Protein AF-A0A358U788-F1 (afdb_monomer)

Sequence (106 aa):
MSDVQKLRQELEQLLREVKRLVHSSEWHITNENHSKMWNEMVSKAVQLHKIVQPKHHKNMIEKRRYSPDYPGFYNHIHPIEE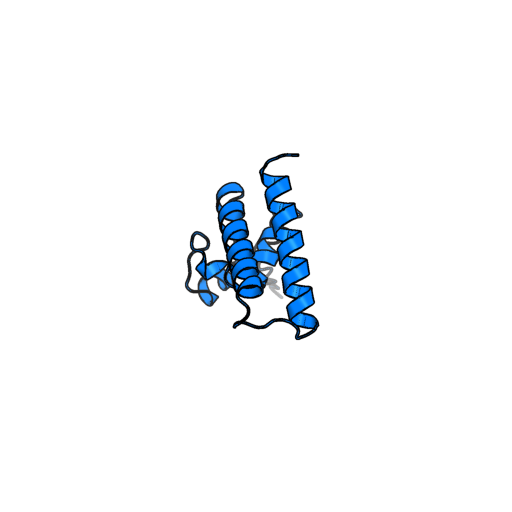LLKYMDDPTSNDDPVDKTICDKSE

Solvent-accessible surface area (backbone atoms only — not comparable to full-atom values): 6368 Å² total; per-residue (Å²): 131,54,74,67,57,51,52,49,51,54,38,54,52,44,50,50,50,52,48,50,32,54,75,70,67,68,60,43,85,85,38,66,68,52,46,49,51,51,53,49,39,22,52,47,46,40,54,49,40,74,75,66,63,72,73,71,49,68,71,58,44,66,73,57,77,33,57,75,88,38,56,72,34,38,72,42,70,65,58,45,52,54,54,54,47,36,74,78,36,76,67,75,44,58,75,78,79,83,74,76,76,81,77,78,81,127

Radius of gyration: 17.02 Å; Cα contacts (8 Å, |Δi|>4): 81; chains: 1; bounding box: 53×53×32 Å

Structure (mmCIF, N/CA/C/O backbone):
data_AF-A0A358U788-F1
#
_entry.id   AF-A0A358U788-F1
#
loop_
_atom_site.group_PDB
_atom_site.id
_atom_site.type_symbol
_atom_site.label_atom_id
_atom_site.label_alt_id
_atom_site.label_comp_id
_atom_site.label_asym_id
_atom_site.label_entity_id
_atom_site.label_seq_id
_atom_site.pdbx_PDB_ins_code
_atom_site.Cartn_x
_atom_site.Cartn_y
_atom_site.Cartn_z
_atom_site.occupancy
_atom_site.B_iso_or_equiv
_atom_site.auth_seq_id
_atom_site.auth_comp_id
_atom_site.auth_asym_id
_atom_site.auth_atom_id
_atom_site.pdbx_PDB_model_num
ATOM 1 N N . MET A 1 1 ? -8.495 16.030 6.924 1.00 59.38 1 MET A N 1
ATOM 2 C CA . MET A 1 1 ? -7.992 14.682 6.586 1.00 59.38 1 MET A CA 1
ATOM 3 C C . MET A 1 1 ? -7.344 14.117 7.826 1.00 59.38 1 MET A C 1
ATOM 5 O O . MET A 1 1 ? -6.544 14.827 8.420 1.00 59.38 1 MET A O 1
ATOM 9 N N . SER A 1 2 ? -7.724 12.913 8.248 1.00 84.75 2 SER A N 1
ATOM 10 C CA . SER A 1 2 ? -7.016 12.232 9.338 1.00 84.75 2 SER A CA 1
ATOM 11 C C . SER A 1 2 ? -5.660 11.710 8.852 1.00 84.75 2 SER A C 1
ATOM 13 O O . SER A 1 2 ? -5.490 11.448 7.658 1.00 84.75 2 SER A O 1
ATOM 15 N N . ASP A 1 3 ? -4.709 11.518 9.767 1.00 87.00 3 ASP A N 1
ATOM 16 C CA . ASP A 1 3 ? -3.388 10.958 9.439 1.00 87.00 3 ASP A CA 1
ATOM 17 C C . ASP A 1 3 ? -3.501 9.582 8.761 1.00 87.00 3 ASP A C 1
ATOM 19 O O . ASP A 1 3 ? -2.765 9.271 7.827 1.00 87.00 3 ASP A O 1
ATOM 23 N N . VAL A 1 4 ? -4.510 8.799 9.153 1.00 89.44 4 VAL A N 1
ATOM 24 C CA . VAL A 1 4 ? -4.857 7.506 8.543 1.00 89.44 4 VAL A CA 1
ATOM 25 C C . VAL A 1 4 ? -5.316 7.657 7.094 1.00 89.44 4 VAL A C 1
ATOM 27 O O . VAL A 1 4 ? -4.879 6.898 6.233 1.00 89.44 4 VAL A O 1
ATOM 30 N N . GLN A 1 5 ? -6.170 8.642 6.795 1.00 89.12 5 GLN A N 1
ATOM 31 C CA . GLN A 1 5 ? -6.613 8.900 5.421 1.00 89.12 5 GLN A CA 1
ATOM 32 C C . GLN A 1 5 ? -5.455 9.342 4.530 1.00 89.12 5 GLN A C 1
ATOM 34 O O . GLN A 1 5 ? -5.364 8.901 3.387 1.00 89.12 5 GLN A O 1
ATOM 39 N N . LYS A 1 6 ? -4.555 10.175 5.059 1.00 91.81 6 LYS A N 1
ATOM 40 C CA . LYS A 1 6 ? -3.360 10.601 4.332 1.00 91.81 6 LYS A CA 1
ATOM 41 C C . LYS A 1 6 ? -2.441 9.412 4.036 1.00 91.81 6 LYS A C 1
ATOM 43 O O . LYS A 1 6 ? -2.047 9.219 2.890 1.00 91.81 6 LYS A O 1
ATOM 48 N N . LEU A 1 7 ? -2.172 8.574 5.038 1.00 93.50 7 LEU A N 1
ATOM 49 C CA . LEU A 1 7 ? -1.333 7.384 4.884 1.00 93.50 7 LEU A CA 1
ATOM 50 C C . LEU A 1 7 ? -1.928 6.383 3.882 1.00 93.50 7 LEU A C 1
ATOM 52 O O . LEU A 1 7 ? -1.201 5.831 3.058 1.00 93.50 7 LEU A O 1
ATOM 56 N N . ARG A 1 8 ? -3.253 6.193 3.914 1.00 93.31 8 ARG A N 1
ATOM 57 C CA . ARG A 1 8 ? -3.988 5.392 2.927 1.00 93.31 8 ARG A CA 1
ATOM 58 C C . ARG A 1 8 ? -3.787 5.929 1.512 1.00 93.31 8 ARG A C 1
ATOM 60 O O . ARG A 1 8 ? -3.435 5.162 0.624 1.00 93.31 8 ARG A O 1
ATOM 67 N N . GLN A 1 9 ? -3.988 7.229 1.300 1.00 93.94 9 GLN A N 1
ATOM 68 C CA . GLN A 1 9 ? -3.854 7.842 -0.025 1.00 93.94 9 GLN A CA 1
ATOM 69 C C . GLN A 1 9 ? -2.431 7.728 -0.577 1.00 93.94 9 GLN A C 1
ATOM 71 O O . GLN A 1 9 ? -2.252 7.381 -1.743 1.00 93.94 9 GLN A O 1
ATOM 76 N N . GLU A 1 10 ? -1.419 7.970 0.257 1.00 95.12 10 GLU A N 1
ATOM 77 C CA . GLU A 1 10 ? -0.015 7.804 -0.131 1.00 95.12 10 GLU A CA 1
ATOM 78 C C . GLU A 1 10 ? 0.294 6.346 -0.509 1.00 95.12 10 GLU A C 1
ATOM 80 O O . GLU A 1 10 ? 0.965 6.089 -1.510 1.00 95.12 10 GLU A O 1
ATOM 85 N N . LEU A 1 11 ? -0.231 5.380 0.253 1.00 95.94 11 LEU A N 1
ATOM 86 C CA . LEU A 1 11 ? -0.071 3.957 -0.043 1.00 95.94 11 LEU A CA 1
ATOM 87 C C . LEU A 1 11 ? -0.773 3.553 -1.348 1.00 95.94 11 LEU A C 1
ATOM 89 O O . LEU A 1 11 ? -0.190 2.828 -2.151 1.00 95.94 11 LEU A O 1
ATOM 93 N N . GLU A 1 12 ? -1.992 4.042 -1.593 1.00 95.62 12 GLU A N 1
ATOM 94 C CA . GLU A 1 12 ? -2.723 3.814 -2.846 1.00 95.62 12 GLU A CA 1
ATOM 95 C C . GLU A 1 12 ? -1.969 4.376 -4.056 1.00 95.62 12 GLU A C 1
ATOM 97 O O . GLU A 1 12 ? -1.918 3.732 -5.105 1.00 95.62 12 GLU A O 1
ATOM 102 N N . GLN A 1 13 ? -1.373 5.564 -3.925 1.00 96.00 13 GLN A N 1
ATOM 103 C CA . GLN A 1 13 ? -0.576 6.180 -4.985 1.00 96.00 13 GLN A CA 1
ATOM 104 C C . GLN A 1 13 ? 0.681 5.361 -5.295 1.00 96.00 13 GLN A C 1
ATOM 106 O O . GLN A 1 13 ? 0.919 5.039 -6.460 1.00 96.00 13 GLN A O 1
ATOM 111 N N . LEU A 1 14 ? 1.436 4.961 -4.266 1.00 95.75 14 LEU A N 1
ATOM 112 C CA . LEU A 1 14 ? 2.617 4.108 -4.429 1.00 95.75 14 LEU A CA 1
ATOM 113 C C . LEU A 1 14 ? 2.258 2.766 -5.064 1.00 95.75 14 LEU A C 1
ATOM 115 O O . LEU A 1 14 ? 2.917 2.335 -6.004 1.00 95.75 14 LEU A O 1
ATOM 119 N N . LEU A 1 15 ? 1.184 2.127 -4.601 1.00 95.94 15 LEU A N 1
ATOM 120 C CA . LEU A 1 15 ? 0.720 0.858 -5.149 1.00 95.94 15 LEU A CA 1
ATOM 121 C C . LEU A 1 15 ? 0.350 0.979 -6.632 1.00 95.94 15 LEU A C 1
ATOM 123 O O . LEU A 1 15 ? 0.716 0.118 -7.432 1.00 95.94 15 LEU A O 1
ATOM 127 N N . ARG A 1 16 ? -0.369 2.043 -7.013 1.00 95.81 16 ARG A N 1
ATOM 128 C CA . ARG A 1 16 ? -0.733 2.302 -8.415 1.00 95.81 16 ARG A CA 1
ATOM 129 C C . ARG A 1 16 ? 0.504 2.488 -9.282 1.00 95.81 16 ARG A C 1
ATOM 131 O O . ARG A 1 16 ? 0.557 1.906 -10.362 1.00 95.81 16 ARG A O 1
ATOM 138 N N . GLU A 1 17 ? 1.485 3.245 -8.806 1.00 95.25 17 GLU A N 1
ATOM 139 C CA . GLU A 1 17 ? 2.715 3.510 -9.551 1.00 95.25 17 GLU A CA 1
ATOM 140 C C . GLU A 1 17 ? 3.589 2.259 -9.685 1.00 95.25 17 GLU A C 1
ATOM 142 O O . GLU A 1 17 ? 4.002 1.908 -10.790 1.00 95.25 17 GLU A O 1
ATOM 147 N N . VAL A 1 18 ? 3.782 1.510 -8.596 1.00 94.38 18 VAL A N 1
ATOM 148 C CA . VAL A 1 18 ? 4.478 0.215 -8.621 1.00 94.38 18 VAL A CA 1
ATOM 149 C C . VAL A 1 18 ? 3.789 -0.737 -9.596 1.00 94.38 18 VAL A C 1
ATOM 151 O O . VAL A 1 18 ? 4.452 -1.335 -10.441 1.00 94.38 18 VAL A O 1
ATOM 154 N N . LYS A 1 19 ? 2.454 -0.855 -9.545 1.00 94.44 19 LYS A N 1
ATOM 155 C CA . LYS A 1 19 ? 1.713 -1.686 -10.503 1.00 94.44 19 LYS A CA 1
ATOM 156 C C . LYS A 1 19 ? 1.922 -1.182 -11.926 1.00 94.44 19 LYS A C 1
ATOM 158 O O . LYS A 1 19 ? 2.208 -2.009 -12.783 1.00 94.44 19 LYS A O 1
ATOM 163 N N . ARG A 1 20 ? 1.827 0.123 -12.189 1.00 95.56 20 ARG A N 1
ATOM 164 C CA . ARG A 1 20 ? 2.055 0.697 -13.523 1.00 95.56 20 ARG A CA 1
ATOM 165 C C . ARG A 1 20 ? 3.416 0.274 -14.078 1.00 95.56 20 ARG A C 1
ATOM 167 O O . ARG A 1 20 ? 3.447 -0.293 -15.164 1.00 95.56 20 ARG A O 1
ATOM 174 N N . LEU A 1 21 ? 4.488 0.465 -13.306 1.00 93.81 21 LEU A N 1
ATOM 175 C CA . LEU A 1 21 ? 5.864 0.119 -13.684 1.00 93.81 21 LEU A CA 1
ATOM 176 C C . LEU A 1 21 ? 6.069 -1.388 -13.892 1.00 93.81 21 LEU A C 1
ATOM 178 O O . LEU A 1 21 ? 6.774 -1.808 -14.808 1.00 93.81 21 LEU A O 1
ATOM 182 N N . VAL A 1 22 ? 5.451 -2.223 -13.051 1.00 91.06 22 VAL A N 1
ATOM 183 C CA . VAL A 1 22 ? 5.507 -3.685 -13.200 1.00 91.06 22 VAL A CA 1
ATOM 184 C C . VAL A 1 22 ? 4.769 -4.134 -14.464 1.00 91.06 22 VAL A C 1
ATOM 186 O O . VAL A 1 22 ? 5.291 -4.957 -15.209 1.00 91.06 22 VAL A O 1
ATOM 189 N N . HIS A 1 23 ? 3.585 -3.580 -14.745 1.00 92.12 23 HIS A N 1
ATOM 190 C CA . HIS A 1 23 ? 2.805 -3.933 -15.937 1.00 92.12 23 HIS A CA 1
ATOM 191 C C . HIS A 1 23 ? 3.450 -3.415 -17.229 1.00 92.12 23 HIS A C 1
ATOM 193 O O . HIS A 1 23 ? 3.379 -4.094 -18.250 1.00 92.12 23 HIS A O 1
ATOM 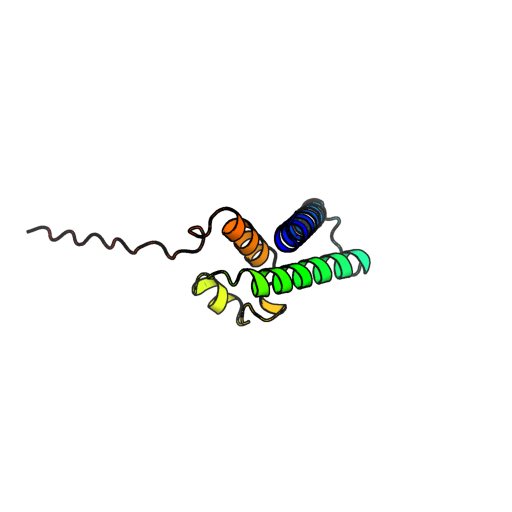199 N N . SER A 1 24 ? 4.103 -2.248 -17.199 1.00 93.38 24 SER A N 1
ATOM 200 C CA . SER A 1 24 ? 4.836 -1.701 -18.348 1.00 93.38 24 SER A CA 1
ATOM 201 C C . SER A 1 24 ? 6.206 -2.348 -18.569 1.00 93.38 24 SER A C 1
ATOM 203 O O . SER A 1 24 ? 6.888 -2.003 -19.529 1.00 93.38 24 SER A O 1
ATOM 205 N N . SER A 1 25 ? 6.613 -3.302 -17.719 1.00 90.81 25 SER A N 1
ATOM 206 C CA . SER A 1 25 ? 7.957 -3.903 -17.722 1.00 90.81 25 SER A CA 1
ATOM 207 C C . SER A 1 25 ? 9.098 -2.888 -17.532 1.00 90.81 25 SER A C 1
ATOM 209 O O . SER A 1 25 ? 10.253 -3.196 -17.812 1.00 90.81 25 SER A O 1
ATOM 211 N N . GLU A 1 26 ? 8.789 -1.694 -17.016 1.00 92.06 26 GLU A N 1
ATOM 212 C CA . GLU A 1 26 ? 9.763 -0.659 -16.643 1.00 92.06 26 GLU A CA 1
ATOM 213 C C . GLU A 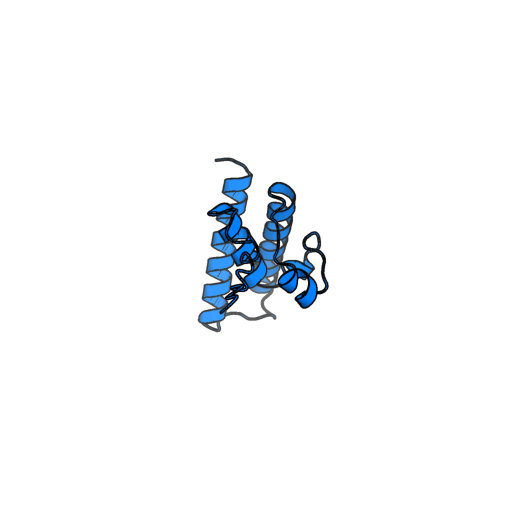1 26 ? 10.346 -0.906 -15.241 1.00 92.06 26 GLU A C 1
ATOM 215 O O . GLU A 1 26 ? 11.298 -0.248 -14.822 1.00 92.06 26 GLU A O 1
ATOM 220 N N . TRP A 1 27 ? 9.779 -1.851 -14.484 1.00 91.88 27 TRP A N 1
ATOM 221 C CA . TRP A 1 27 ? 10.281 -2.203 -13.164 1.00 91.88 27 TRP A CA 1
ATOM 222 C C . TRP A 1 27 ? 11.630 -2.924 -13.236 1.00 91.88 27 TRP A C 1
ATOM 224 O O . TRP A 1 27 ? 11.766 -4.025 -13.770 1.00 91.88 27 TRP A O 1
ATOM 234 N N . HIS A 1 28 ? 12.619 -2.338 -12.573 1.00 89.94 28 HIS A N 1
ATOM 235 C CA . HIS A 1 28 ? 13.971 -2.879 -12.470 1.00 89.94 28 HIS A CA 1
ATOM 236 C C . HIS A 1 28 ? 14.407 -2.939 -11.011 1.00 89.94 28 HIS A C 1
ATOM 238 O O . HIS A 1 28 ? 14.522 -1.900 -10.365 1.00 89.94 28 HIS A O 1
ATOM 244 N N . ILE A 1 29 ? 14.705 -4.142 -10.512 1.00 81.06 29 ILE A N 1
ATOM 245 C CA . ILE A 1 29 ? 15.145 -4.356 -9.122 1.00 81.06 29 ILE A CA 1
ATOM 246 C C . ILE A 1 29 ? 16.487 -3.679 -8.806 1.00 81.06 29 ILE A C 1
ATOM 248 O O . ILE A 1 29 ? 16.753 -3.325 -7.663 1.00 81.06 29 ILE A O 1
ATOM 252 N N . THR A 1 30 ? 17.324 -3.476 -9.824 1.00 88.25 30 THR A N 1
ATOM 253 C CA . THR A 1 30 ? 18.622 -2.801 -9.707 1.00 88.25 30 THR A CA 1
ATOM 254 C C . THR A 1 30 ? 18.506 -1.279 -9.706 1.00 88.25 30 THR A C 1
ATOM 256 O O . THR A 1 30 ? 19.475 -0.597 -9.384 1.00 88.25 30 THR A O 1
ATOM 259 N N . ASN A 1 31 ? 17.340 -0.728 -10.056 1.00 92.50 31 ASN A N 1
ATOM 260 C CA . ASN A 1 31 ? 17.109 0.705 -9.999 1.00 92.50 31 ASN A CA 1
ATOM 261 C C . ASN A 1 31 ? 16.824 1.109 -8.547 1.00 92.50 31 ASN A C 1
ATOM 263 O O . ASN A 1 31 ? 15.820 0.706 -7.954 1.00 92.50 31 ASN A O 1
ATOM 267 N N . GLU A 1 32 ? 17.705 1.935 -7.985 1.00 93.50 32 GLU A N 1
ATOM 268 C CA . GLU A 1 32 ? 17.600 2.407 -6.605 1.00 93.50 32 GLU A CA 1
ATOM 269 C C . GLU A 1 32 ? 16.272 3.128 -6.333 1.00 93.50 32 GLU A C 1
ATOM 271 O O . GLU A 1 32 ? 15.690 2.947 -5.265 1.00 93.50 32 GLU A O 1
ATOM 276 N N . ASN A 1 33 ? 15.742 3.883 -7.300 1.00 93.62 33 ASN A N 1
ATOM 277 C CA . ASN A 1 33 ? 14.466 4.580 -7.139 1.00 93.62 33 ASN A CA 1
ATOM 278 C C . ASN A 1 33 ? 13.296 3.597 -7.032 1.00 93.62 33 ASN A C 1
ATOM 280 O O . ASN A 1 33 ? 12.412 3.792 -6.202 1.00 93.62 33 ASN A O 1
ATOM 284 N N . HIS A 1 34 ? 13.308 2.512 -7.812 1.00 93.56 34 HIS A N 1
ATOM 285 C CA . HIS A 1 34 ? 12.290 1.462 -7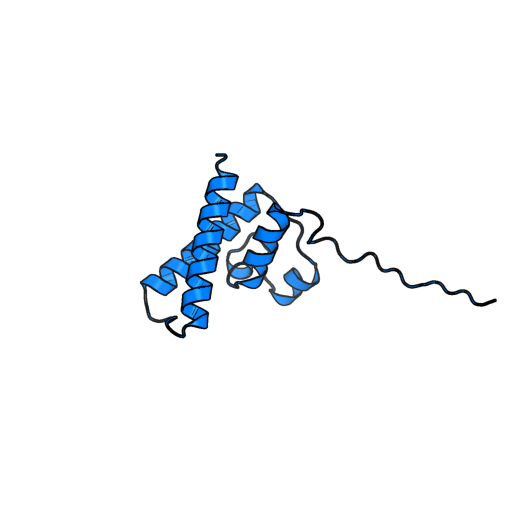.713 1.00 93.56 34 HIS A CA 1
ATOM 286 C C . HIS A 1 34 ? 12.400 0.711 -6.385 1.00 93.56 34 HIS A C 1
ATOM 288 O O . HIS A 1 34 ? 11.398 0.501 -5.709 1.00 93.56 34 HIS A O 1
ATOM 294 N N . SER A 1 35 ? 13.622 0.382 -5.956 1.00 92.69 35 SER A N 1
ATOM 295 C CA . SER A 1 35 ? 13.855 -0.242 -4.649 1.00 92.69 35 SER A CA 1
ATOM 296 C C . SER A 1 35 ? 13.369 0.649 -3.496 1.00 92.69 35 SER A C 1
ATOM 298 O O . SER A 1 35 ? 12.653 0.184 -2.610 1.00 92.69 35 SER A O 1
ATOM 300 N N . LYS A 1 36 ? 13.667 1.956 -3.533 1.00 94.50 36 LYS A N 1
ATOM 301 C CA . LYS A 1 36 ? 13.154 2.935 -2.559 1.00 94.50 36 LYS A CA 1
ATOM 302 C C . LYS A 1 36 ? 11.629 3.006 -2.568 1.00 94.50 36 LYS A C 1
ATOM 304 O O . LYS A 1 36 ? 11.032 2.915 -1.502 1.00 94.50 36 LYS A O 1
ATOM 309 N N . MET A 1 37 ? 11.011 3.093 -3.745 1.00 94.94 37 MET A N 1
ATOM 310 C CA . MET A 1 37 ? 9.553 3.126 -3.897 1.00 94.94 37 MET A CA 1
ATOM 311 C C . MET A 1 37 ? 8.892 1.868 -3.320 1.00 94.94 37 MET A C 1
ATOM 313 O O . MET A 1 37 ? 7.896 1.960 -2.604 1.00 94.94 37 MET A O 1
ATOM 317 N N . TRP A 1 38 ? 9.476 0.693 -3.571 1.00 94.94 38 TRP A N 1
ATOM 318 C CA . TRP A 1 38 ? 9.003 -0.565 -3.002 1.00 94.94 38 TRP A CA 1
ATOM 319 C C . TRP A 1 38 ? 9.104 -0.570 -1.476 1.00 94.94 38 TRP A C 1
ATOM 321 O O . TRP A 1 38 ? 8.125 -0.847 -0.787 1.00 94.94 38 TRP A O 1
ATOM 331 N N . ASN A 1 39 ? 10.271 -0.218 -0.935 1.00 94.81 39 ASN A N 1
ATOM 332 C CA . ASN A 1 39 ? 10.498 -0.179 0.509 1.00 94.81 39 ASN A CA 1
ATOM 333 C C . ASN A 1 39 ? 9.583 0.835 1.207 1.00 94.81 3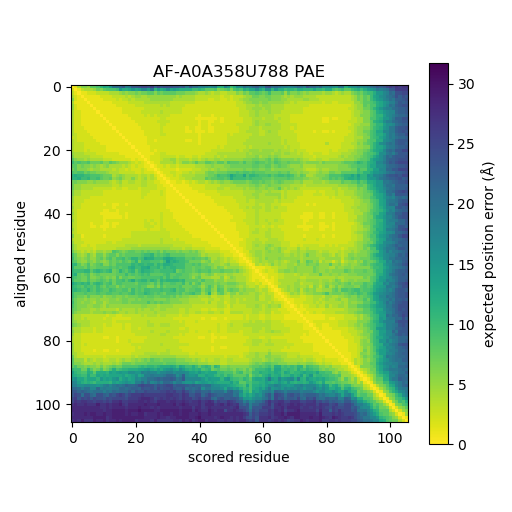9 ASN A C 1
ATOM 335 O O . ASN A 1 39 ? 9.098 0.575 2.309 1.00 94.81 39 ASN A O 1
ATOM 339 N N . GLU A 1 40 ? 9.313 1.970 0.565 1.00 95.94 40 GLU A N 1
ATOM 340 C CA . GLU A 1 40 ? 8.374 2.967 1.066 1.00 95.94 40 GLU A CA 1
ATOM 341 C C . GLU A 1 40 ? 6.939 2.426 1.088 1.00 95.94 40 GLU A C 1
ATOM 343 O O . GLU A 1 40 ? 6.257 2.553 2.106 1.00 95.94 40 GLU A O 1
ATOM 348 N N . MET A 1 41 ? 6.509 1.751 0.019 1.00 96.00 41 MET A N 1
ATOM 349 C CA . MET A 1 41 ? 5.203 1.092 -0.055 1.00 96.00 41 MET A CA 1
ATOM 350 C C . MET A 1 41 ? 5.033 0.065 1.081 1.00 96.00 41 MET A C 1
ATOM 352 O O . MET A 1 41 ? 4.036 0.096 1.803 1.00 96.00 41 MET A O 1
ATOM 356 N N . VAL A 1 42 ? 6.036 -0.793 1.301 1.00 95.31 42 VAL A N 1
ATOM 357 C CA . VAL A 1 42 ? 6.043 -1.784 2.393 1.00 95.31 42 VAL A CA 1
ATOM 358 C C . VAL A 1 42 ? 5.995 -1.100 3.763 1.00 95.31 42 VAL A C 1
ATOM 360 O O . VAL A 1 42 ? 5.195 -1.474 4.620 1.00 95.31 42 VAL A O 1
ATOM 363 N N . SER A 1 43 ? 6.826 -0.078 3.979 1.00 94.88 43 SER A N 1
ATOM 364 C CA . SER A 1 43 ? 6.890 0.656 5.247 1.00 94.88 43 SER A CA 1
ATOM 365 C C . SER A 1 43 ? 5.558 1.326 5.589 1.00 94.88 43 SER A C 1
ATOM 367 O O . SER A 1 43 ? 5.081 1.212 6.721 1.00 94.88 43 SER A O 1
ATOM 369 N N . LYS A 1 44 ? 4.915 1.983 4.616 1.00 95.31 44 LYS A N 1
ATOM 370 C CA . LYS A 1 44 ? 3.603 2.612 4.818 1.00 95.31 44 LYS A CA 1
ATOM 371 C C . LYS A 1 44 ? 2.511 1.579 5.086 1.00 95.31 44 LYS A C 1
ATOM 373 O O . LYS A 1 44 ? 1.679 1.817 5.957 1.00 95.31 44 LYS A O 1
ATOM 378 N N . ALA A 1 45 ? 2.542 0.421 4.425 1.00 94.50 45 ALA A N 1
ATOM 379 C CA . ALA A 1 45 ? 1.605 -0.666 4.704 1.00 94.50 45 ALA A CA 1
ATOM 380 C C . ALA A 1 45 ? 1.735 -1.191 6.146 1.00 94.50 45 ALA A C 1
ATOM 382 O O . ALA A 1 45 ? 0.731 -1.332 6.840 1.00 94.50 45 ALA A O 1
ATOM 383 N N . VAL A 1 46 ? 2.963 -1.388 6.644 1.00 94.06 46 VAL A N 1
ATOM 384 C CA . VAL A 1 46 ? 3.210 -1.770 8.049 1.00 94.06 46 VAL A CA 1
ATOM 385 C C . VAL A 1 46 ? 2.705 -0.697 9.016 1.00 94.06 46 VAL A C 1
ATOM 387 O O . VAL A 1 46 ? 2.080 -1.017 10.025 1.00 94.06 46 VAL A O 1
ATOM 390 N N . GLN A 1 47 ? 2.965 0.581 8.729 1.00 93.56 47 GLN A N 1
ATOM 391 C CA . GLN A 1 47 ? 2.483 1.687 9.562 1.00 93.56 47 GLN A CA 1
ATOM 392 C C . GLN A 1 47 ? 0.955 1.727 9.610 1.00 93.56 47 GLN A C 1
ATOM 394 O O . GLN A 1 47 ? 0.376 1.839 10.687 1.00 93.56 47 GLN A O 1
ATOM 399 N N . LEU A 1 48 ? 0.302 1.569 8.460 1.00 92.81 48 LEU A N 1
ATOM 400 C CA . LEU A 1 48 ? -1.150 1.570 8.360 1.00 92.81 48 LEU A CA 1
ATOM 401 C C . LEU A 1 48 ? -1.761 0.366 9.085 1.00 92.81 48 LEU A C 1
ATOM 403 O O . LEU A 1 48 ? -2.716 0.537 9.840 1.00 92.81 48 LEU A O 1
ATOM 407 N N . HIS A 1 49 ? -1.159 -0.821 8.949 1.00 91.50 49 HIS A N 1
ATOM 408 C CA . HIS A 1 49 ? -1.552 -2.024 9.685 1.00 91.50 49 HIS A CA 1
ATOM 409 C C . HIS A 1 49 ? -1.540 -1.809 11.199 1.00 91.50 49 HIS A C 1
ATOM 411 O O . HIS A 1 49 ? -2.500 -2.170 11.870 1.00 91.50 49 HIS A O 1
ATOM 417 N N . LYS A 1 50 ? -0.493 -1.176 11.739 1.00 90.31 50 LYS A N 1
ATOM 418 C CA . LYS A 1 50 ? -0.387 -0.900 13.182 1.00 90.31 50 LYS A CA 1
ATOM 419 C C . LYS A 1 50 ? -1.497 0.012 13.699 1.00 90.31 50 LYS A C 1
ATOM 421 O O . LYS A 1 50 ? -1.871 -0.097 14.865 1.00 90.31 50 LYS A O 1
ATOM 426 N N . ILE A 1 51 ? -2.009 0.901 12.847 1.00 90.19 51 ILE A N 1
ATOM 427 C CA . ILE A 1 51 ? -3.073 1.835 13.214 1.00 90.19 51 ILE A CA 1
ATOM 428 C C . ILE A 1 51 ? -4.449 1.167 13.123 1.00 90.19 51 ILE A C 1
ATOM 430 O O . ILE A 1 51 ? -5.255 1.324 14.035 1.00 90.19 51 ILE A O 1
ATOM 434 N N . VAL A 1 52 ? -4.726 0.435 12.038 1.00 88.25 52 VAL A N 1
ATOM 435 C CA . VAL A 1 52 ? -6.075 -0.105 11.768 1.00 88.25 52 VAL A CA 1
ATOM 436 C C . VAL A 1 52 ? -6.282 -1.544 12.249 1.00 88.25 52 VAL A C 1
ATOM 438 O O . VAL A 1 52 ? -7.424 -1.982 12.330 1.00 88.25 52 VAL A O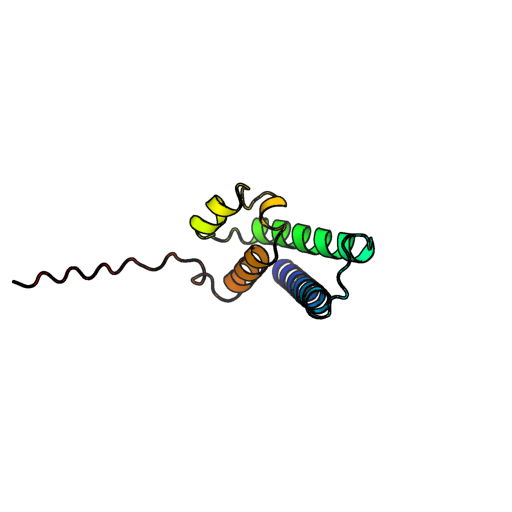 1
ATOM 441 N N . GLN A 1 53 ? -5.198 -2.261 12.568 1.00 86.44 53 GLN A N 1
ATOM 442 C CA . GLN A 1 53 ? -5.165 -3.644 13.070 1.00 86.44 53 GLN A CA 1
ATOM 443 C C . GLN A 1 53 ? -6.193 -4.566 12.386 1.00 86.44 53 GLN A C 1
ATOM 445 O O . GLN A 1 53 ? -7.069 -5.132 13.044 1.00 86.44 53 GLN A O 1
ATOM 450 N N . PRO A 1 54 ? -6.126 -4.701 11.049 1.00 83.81 54 PRO A N 1
ATOM 451 C CA . PRO A 1 54 ? -7.079 -5.491 10.291 1.00 83.81 54 PRO A CA 1
ATOM 452 C C . PRO A 1 54 ? -6.941 -6.975 10.626 1.00 83.81 54 PRO A C 1
ATOM 454 O O . PRO A 1 54 ? -5.842 -7.482 10.883 1.00 83.81 54 PRO A O 1
ATOM 457 N N . LYS A 1 55 ? -8.054 -7.699 10.520 1.00 79.06 55 LYS A N 1
ATOM 458 C CA . LYS A 1 55 ? -8.007 -9.159 10.446 1.00 79.06 55 LYS A CA 1
ATOM 459 C C . LYS A 1 55 ? -7.463 -9.565 9.079 1.00 79.06 55 LYS A C 1
ATOM 461 O O . LYS A 1 55 ? -7.857 -8.995 8.067 1.00 79.06 55 LYS A O 1
ATOM 466 N N . HIS A 1 56 ? -6.581 -10.557 9.057 1.00 79.44 56 HIS A N 1
ATOM 467 C CA . HIS A 1 56 ? -6.090 -11.188 7.832 1.00 79.44 56 HIS A CA 1
ATOM 468 C C . HIS A 1 56 ? -6.593 -12.625 7.769 1.00 79.44 56 HIS A C 1
ATOM 470 O O . HIS A 1 56 ? -6.643 -13.300 8.799 1.00 79.44 56 HIS A O 1
ATOM 476 N N . HIS A 1 57 ? -6.893 -13.121 6.569 1.00 76.06 57 HIS A N 1
ATOM 477 C CA . HIS A 1 57 ? -7.226 -14.532 6.376 1.00 76.06 57 HIS A CA 1
ATOM 478 C C . HIS A 1 57 ? -6.100 -15.438 6.895 1.00 76.06 57 HIS A C 1
ATOM 480 O O . HIS A 1 57 ? -4.924 -15.219 6.584 1.00 76.06 57 HIS A O 1
ATOM 486 N N . LYS A 1 58 ? -6.447 -16.506 7.626 1.00 75.25 58 LYS A N 1
ATOM 487 C CA . LYS A 1 58 ? -5.463 -17.463 8.179 1.00 75.25 58 LYS A CA 1
ATOM 488 C C . LYS A 1 58 ? -4.526 -18.010 7.100 1.00 75.25 58 LYS A C 1
ATOM 490 O O . LYS A 1 58 ? -3.308 -18.004 7.264 1.00 75.25 58 LYS A O 1
ATOM 495 N N . ASN A 1 59 ? -5.094 -18.338 5.941 1.00 73.12 59 ASN A N 1
ATOM 496 C CA . ASN A 1 59 ? -4.359 -18.823 4.775 1.00 73.12 59 ASN A CA 1
ATOM 497 C C . ASN A 1 59 ? -3.295 -17.828 4.266 1.00 73.12 59 ASN A C 1
ATOM 499 O O . ASN A 1 59 ? -2.283 -18.247 3.705 1.00 73.12 59 ASN A O 1
ATOM 503 N N . MET A 1 60 ? -3.496 -16.512 4.430 1.00 77.50 60 MET A N 1
ATOM 504 C CA . MET A 1 60 ? -2.490 -15.507 4.060 1.00 77.50 60 MET A CA 1
ATOM 505 C C . MET A 1 60 ? -1.300 -15.523 5.017 1.00 77.50 60 MET A C 1
ATOM 507 O O . MET A 1 60 ? -0.156 -15.489 4.566 1.00 77.50 60 MET A O 1
ATOM 511 N N . ILE A 1 61 ? -1.558 -15.612 6.321 1.00 80.31 61 ILE A N 1
ATOM 512 C CA . ILE A 1 61 ? -0.512 -15.667 7.349 1.00 80.31 61 ILE A CA 1
ATOM 513 C C . ILE A 1 61 ? 0.346 -16.926 7.153 1.00 80.31 61 ILE A C 1
ATOM 515 O O . ILE A 1 61 ? 1.575 -16.840 7.097 1.00 80.31 61 ILE A O 1
ATOM 519 N N . GLU A 1 62 ? -0.293 -18.078 6.937 1.00 78.88 62 GLU A N 1
ATOM 520 C CA . GLU A 1 62 ? 0.388 -19.360 6.719 1.00 78.88 62 GLU A CA 1
ATOM 521 C C . GLU A 1 62 ? 1.273 -19.360 5.465 1.00 78.88 62 GLU A C 1
ATOM 523 O O . GLU A 1 62 ? 2.428 -19.793 5.510 1.00 78.88 62 GLU A O 1
ATOM 528 N N . LYS A 1 63 ? 0.771 -18.823 4.343 1.00 79.12 63 LYS A N 1
ATOM 529 C CA . LYS A 1 63 ? 1.534 -18.750 3.085 1.00 79.12 63 LYS A CA 1
ATOM 530 C C . LYS A 1 63 ? 2.731 -17.811 3.176 1.00 79.12 63 LYS A C 1
ATOM 532 O O . LYS A 1 63 ? 3.745 -18.057 2.526 1.00 79.12 63 LYS A O 1
ATOM 537 N N . ARG A 1 64 ? 2.617 -16.723 3.943 1.00 81.75 64 ARG A N 1
ATOM 538 C CA . ARG A 1 64 ? 3.671 -15.706 4.044 1.00 81.75 64 ARG A CA 1
ATOM 539 C C . ARG A 1 64 ? 4.757 -16.077 5.040 1.00 81.75 64 ARG A C 1
ATOM 541 O O . ARG A 1 64 ? 5.876 -15.618 4.858 1.00 81.75 64 ARG A O 1
ATOM 548 N N . ARG A 1 65 ? 4.465 -16.907 6.051 1.00 83.31 65 ARG A N 1
ATOM 549 C CA . ARG A 1 65 ? 5.411 -17.295 7.122 1.00 83.31 65 ARG A CA 1
ATOM 550 C C . ARG A 1 65 ? 5.991 -16.113 7.917 1.00 83.31 65 ARG A C 1
ATOM 552 O O . ARG A 1 65 ? 6.942 -16.286 8.673 1.00 83.31 65 ARG A O 1
ATOM 559 N N . TYR A 1 66 ? 5.409 -14.927 7.764 1.00 81.75 66 TYR A N 1
ATOM 560 C CA . TYR A 1 66 ? 5.739 -13.713 8.500 1.00 81.75 66 TYR A CA 1
ATOM 561 C C . TYR A 1 66 ? 4.490 -13.248 9.242 1.00 81.75 66 TYR A C 1
ATOM 563 O O . TYR A 1 66 ? 3.384 -13.350 8.711 1.00 81.75 66 TYR A O 1
ATOM 571 N N . SER A 1 67 ? 4.663 -12.721 10.456 1.00 82.94 67 SER A N 1
ATOM 572 C CA . SER A 1 67 ? 3.572 -12.014 11.131 1.00 82.94 67 SER A CA 1
ATOM 573 C C . SER A 1 67 ? 3.272 -10.697 10.390 1.00 82.94 67 SER A C 1
ATOM 575 O O . SER A 1 67 ? 4.205 -10.076 9.866 1.00 82.94 67 SER A O 1
ATOM 577 N N . PRO A 1 68 ? 2.000 -10.256 10.347 1.00 82.44 68 PRO A N 1
ATOM 578 C CA . PRO A 1 68 ? 1.599 -9.003 9.709 1.00 82.44 68 PRO A CA 1
ATOM 579 C C . PRO A 1 68 ? 2.198 -7.750 10.370 1.00 82.44 68 PRO A C 1
ATOM 581 O O . PRO A 1 68 ? 2.197 -6.686 9.758 1.00 82.44 68 PRO A O 1
ATOM 584 N N . ASP A 1 69 ? 2.793 -7.870 11.560 1.00 83.12 69 ASP A N 1
ATOM 585 C CA . ASP A 1 69 ? 3.560 -6.790 12.193 1.00 83.12 69 ASP A CA 1
ATOM 586 C C . ASP A 1 69 ? 4.943 -6.571 11.562 1.00 83.12 69 ASP A C 1
ATOM 588 O O . ASP A 1 69 ? 5.586 -5.538 11.788 1.00 83.12 69 ASP A O 1
ATOM 592 N N . TYR A 1 70 ? 5.423 -7.539 10.776 1.00 87.25 70 TYR A N 1
ATOM 593 C CA . TYR A 1 70 ? 6.743 -7.503 10.163 1.00 87.25 70 TYR A CA 1
ATOM 594 C C . TYR A 1 70 ? 6.675 -7.049 8.698 1.00 87.25 70 TYR A C 1
ATOM 596 O O . TYR A 1 70 ? 5.810 -7.507 7.946 1.00 87.25 70 TYR A O 1
ATOM 604 N N . PRO A 1 71 ? 7.651 -6.244 8.228 1.00 89.50 71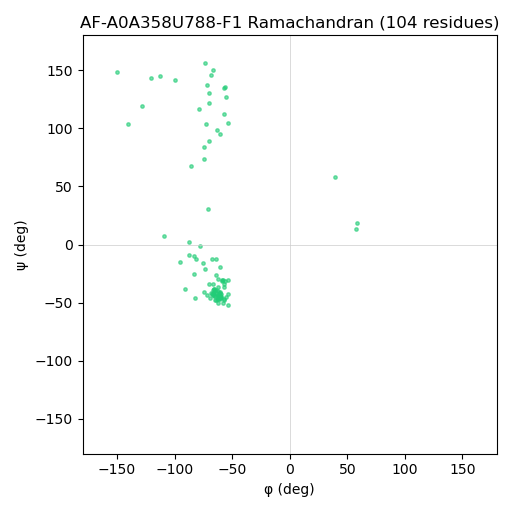 PRO A N 1
ATOM 605 C CA . PRO A 1 71 ? 7.726 -5.810 6.829 1.00 89.50 71 PRO A CA 1
ATOM 606 C C . PRO A 1 71 ? 7.687 -6.954 5.811 1.00 89.50 71 PRO A C 1
ATOM 608 O O . PRO A 1 71 ? 7.154 -6.785 4.720 1.00 89.50 71 PRO A O 1
ATOM 611 N N . GLY A 1 72 ? 8.197 -8.136 6.177 1.00 88.56 72 GLY A N 1
ATOM 612 C CA . GLY A 1 72 ? 8.188 -9.322 5.318 1.00 88.56 72 GLY A CA 1
ATOM 613 C C . GLY A 1 72 ? 6.787 -9.759 4.878 1.00 88.56 72 GLY A C 1
ATOM 614 O O . GLY A 1 72 ? 6.633 -10.241 3.759 1.00 88.56 72 GLY A O 1
ATOM 615 N N . PHE A 1 73 ? 5.755 -9.532 5.699 1.00 90.19 73 PHE A N 1
ATOM 616 C CA . PHE A 1 73 ? 4.373 -9.836 5.322 1.00 90.19 73 PHE A CA 1
ATOM 617 C C . PHE A 1 73 ? 3.886 -8.933 4.183 1.00 90.19 73 PHE A C 1
ATOM 619 O O . PHE A 1 73 ? 3.284 -9.419 3.228 1.00 90.19 73 PHE A O 1
ATOM 626 N N . TYR A 1 74 ? 4.212 -7.639 4.244 1.00 93.19 74 TYR A N 1
ATOM 627 C CA . TYR A 1 74 ? 3.837 -6.642 3.238 1.00 93.19 74 TYR A CA 1
ATOM 628 C C . TYR A 1 74 ? 4.818 -6.524 2.077 1.00 93.19 74 TYR A C 1
ATOM 630 O O . TYR A 1 74 ? 4.573 -5.741 1.167 1.00 93.19 74 TYR A O 1
ATOM 638 N N . ASN A 1 75 ? 5.884 -7.327 2.034 1.00 91.81 75 ASN A N 1
ATOM 639 C CA . ASN A 1 75 ? 6.842 -7.364 0.924 1.00 91.81 75 ASN A CA 1
ATOM 640 C C . ASN A 1 75 ? 6.264 -8.007 -0.362 1.00 91.81 75 ASN A C 1
ATOM 642 O O . ASN A 1 75 ? 6.972 -8.645 -1.139 1.00 91.81 75 ASN A O 1
ATOM 646 N N . HIS A 1 76 ? 4.954 -7.876 -0.566 1.00 91.12 76 HIS A N 1
ATOM 647 C CA . HIS A 1 76 ? 4.169 -8.368 -1.685 1.00 91.12 76 HIS A CA 1
ATOM 648 C C . HIS A 1 76 ? 2.977 -7.429 -1.914 1.00 91.12 76 HIS A C 1
ATOM 650 O O . HIS A 1 76 ? 2.405 -6.900 -0.968 1.00 91.12 76 HIS A O 1
ATOM 656 N N . ILE A 1 77 ? 2.544 -7.301 -3.169 1.00 91.38 77 ILE A N 1
ATOM 657 C CA . ILE A 1 77 ? 1.410 -6.446 -3.563 1.00 91.38 77 ILE A CA 1
ATOM 658 C C . ILE A 1 77 ? 0.092 -6.901 -2.913 1.00 91.38 77 ILE A C 1
ATOM 660 O O . ILE A 1 77 ? -0.665 -6.079 -2.411 1.00 91.38 77 ILE A O 1
ATOM 664 N N . HIS A 1 78 ? -0.173 -8.209 -2.880 1.00 89.62 78 HIS A N 1
ATOM 665 C CA . HIS A 1 78 ? -1.481 -8.733 -2.475 1.00 89.62 78 HIS A CA 1
ATOM 666 C C . HIS A 1 78 ? -1.882 -8.396 -1.017 1.00 89.62 78 HIS A C 1
ATOM 668 O O . HIS A 1 78 ? -2.978 -7.884 -0.822 1.00 89.62 78 HIS A O 1
ATOM 674 N N . PRO A 1 79 ? -1.019 -8.563 0.007 1.00 91.00 79 PRO A N 1
ATOM 675 C CA . PRO A 1 79 ? -1.315 -8.099 1.369 1.00 91.00 79 PRO A CA 1
ATOM 676 C C . PRO A 1 79 ? -1.611 -6.601 1.489 1.00 91.00 79 PRO A C 1
ATOM 678 O O . PRO A 1 79 ? -2.379 -6.192 2.356 1.00 91.00 79 PRO A O 1
ATOM 681 N N . ILE A 1 80 ? -1.012 -5.780 0.625 1.00 92.62 80 ILE A N 1
ATOM 682 C CA . ILE A 1 80 ? -1.244 -4.333 0.592 1.00 92.62 80 ILE A CA 1
ATOM 683 C C . ILE A 1 80 ? -2.614 -4.029 -0.025 1.00 92.62 80 ILE A C 1
ATOM 685 O O . ILE A 1 80 ? -3.338 -3.179 0.483 1.00 92.62 80 ILE A O 1
ATOM 689 N N . GLU A 1 81 ? -3.001 -4.746 -1.083 1.00 91.62 81 GLU A N 1
ATOM 690 C CA . GLU A 1 81 ? -4.339 -4.636 -1.676 1.00 91.62 81 GLU A CA 1
ATOM 691 C C . GLU A 1 81 ? -5.440 -5.014 -0.680 1.00 91.62 81 GLU A C 1
ATOM 693 O O . GLU A 1 81 ? -6.416 -4.282 -0.556 1.00 91.62 81 GLU A O 1
ATOM 698 N N . GLU A 1 82 ? -5.271 -6.111 0.059 1.00 88.62 82 GLU A N 1
ATOM 699 C CA . GLU A 1 82 ? -6.239 -6.550 1.077 1.00 88.62 82 GLU A CA 1
ATOM 700 C C . GLU A 1 82 ? -6.327 -5.560 2.246 1.00 88.62 82 GLU A C 1
ATOM 702 O O . GLU A 1 82 ? -7.417 -5.265 2.734 1.00 88.62 82 GLU A O 1
ATOM 707 N N . LEU A 1 83 ? -5.195 -4.977 2.660 1.00 90.69 83 LEU A N 1
ATOM 708 C CA . LEU A 1 83 ? -5.171 -3.913 3.665 1.00 90.69 83 LEU A CA 1
ATOM 709 C C . LEU A 1 83 ? -5.972 -2.686 3.209 1.00 90.69 83 LEU A C 1
ATOM 711 O O . LEU A 1 83 ? -6.725 -2.121 3.999 1.00 90.69 83 LEU A O 1
ATOM 715 N N . LEU A 1 84 ? -5.819 -2.274 1.949 1.00 91.00 84 LEU A N 1
ATOM 716 C CA . LEU A 1 84 ? -6.561 -1.142 1.393 1.00 91.00 84 LEU A CA 1
ATOM 717 C C . LEU A 1 84 ? -8.053 -1.457 1.244 1.00 91.00 84 LEU A C 1
ATOM 719 O O . LEU A 1 84 ? -8.874 -0.628 1.622 1.00 91.00 84 LEU A O 1
ATOM 723 N N . LYS A 1 85 ? -8.416 -2.659 0.780 1.00 88.44 85 LYS A N 1
ATOM 724 C CA . LYS A 1 85 ? -9.822 -3.092 0.705 1.00 88.44 85 LYS A CA 1
ATOM 725 C C . LYS A 1 85 ? -10.495 -3.117 2.070 1.00 88.44 85 LYS A C 1
ATOM 727 O O . LYS A 1 85 ? -11.614 -2.637 2.180 1.00 88.44 85 LYS A O 1
ATOM 732 N N . TYR A 1 86 ? -9.807 -3.598 3.108 1.00 86.19 86 TYR A N 1
ATOM 733 C CA . TYR A 1 86 ? -10.323 -3.585 4.480 1.00 86.19 86 TYR A CA 1
ATOM 734 C C . TYR A 1 86 ? -10.709 -2.173 4.947 1.00 86.19 86 TYR A C 1
ATOM 736 O O . TYR A 1 86 ? -11.631 -2.001 5.741 1.00 86.19 86 TYR A O 1
ATOM 744 N N . MET A 1 87 ? -10.014 -1.143 4.451 1.00 84.44 87 MET A N 1
ATOM 745 C CA . MET A 1 87 ? -10.346 0.244 4.773 1.00 84.44 87 MET A CA 1
ATOM 746 C C . MET A 1 87 ? -11.614 0.760 4.091 1.00 84.44 87 MET A C 1
ATOM 748 O O . MET A 1 87 ? -12.159 1.763 4.551 1.00 84.44 87 MET A O 1
ATOM 752 N N . ASP A 1 88 ? -12.046 0.138 2.997 1.00 83.25 88 ASP A N 1
ATOM 753 C CA . ASP A 1 88 ? -13.332 0.422 2.357 1.00 83.25 88 ASP A CA 1
ATOM 754 C C . ASP A 1 88 ? -14.442 -0.476 2.908 1.00 83.25 88 ASP A C 1
ATOM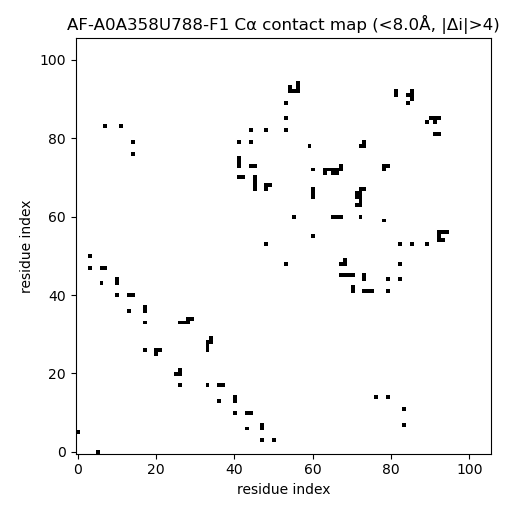 756 O O . ASP A 1 88 ? -15.558 -0.008 3.126 1.00 83.25 88 ASP A O 1
ATOM 760 N N . ASP A 1 89 ? -14.122 -1.742 3.174 1.00 78.69 89 ASP A N 1
ATOM 761 C CA . ASP A 1 89 ? -15.044 -2.743 3.692 1.00 78.69 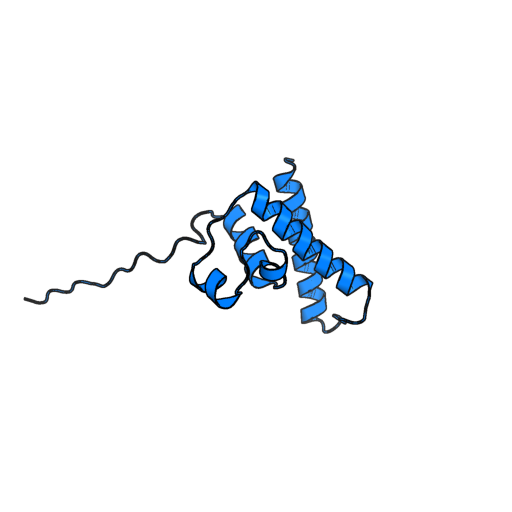89 ASP A CA 1
ATOM 762 C C . ASP A 1 89 ? -14.359 -3.653 4.733 1.00 78.69 89 ASP A C 1
ATOM 764 O O . ASP A 1 89 ? -13.616 -4.573 4.367 1.00 78.69 89 ASP A O 1
ATOM 768 N N . PRO A 1 90 ? -14.627 -3.460 6.040 1.00 75.06 90 PRO A N 1
ATOM 769 C CA . PRO A 1 90 ? -14.021 -4.265 7.097 1.00 75.06 90 PRO A CA 1
ATOM 770 C C . PRO A 1 90 ? -14.492 -5.729 7.095 1.00 75.06 90 PRO A C 1
ATOM 772 O O . PRO A 1 90 ? -13.874 -6.555 7.767 1.00 75.06 90 PRO A O 1
ATOM 775 N N . THR A 1 91 ? -15.552 -6.060 6.345 1.00 72.31 91 THR A N 1
ATOM 776 C CA . THR A 1 91 ? -16.049 -7.437 6.168 1.00 72.31 91 THR A CA 1
ATOM 777 C C . THR A 1 91 ? -15.362 -8.179 5.021 1.00 72.31 91 THR A C 1
ATOM 779 O O . THR A 1 91 ? -15.489 -9.397 4.915 1.00 72.31 91 THR A O 1
ATOM 782 N N . SER A 1 92 ? -14.551 -7.486 4.205 1.00 62.84 92 SER A N 1
ATOM 783 C CA . SER A 1 92 ? -13.832 -8.085 3.070 1.00 62.84 92 SER A CA 1
ATOM 784 C C . SER A 1 92 ? -12.863 -9.202 3.478 1.00 62.84 92 SER A C 1
ATOM 786 O O . SER A 1 92 ? -12.479 -9.997 2.624 1.00 62.84 92 SER A O 1
ATOM 788 N N . ASN A 1 93 ? -12.470 -9.259 4.756 1.00 62.22 93 ASN A N 1
ATOM 789 C CA . ASN A 1 93 ? -11.521 -10.237 5.288 1.00 62.22 93 ASN A CA 1
ATOM 790 C C . ASN A 1 93 ? -12.175 -11.291 6.204 1.00 62.22 93 ASN A C 1
ATOM 792 O O . ASN A 1 93 ? -11.454 -12.059 6.849 1.00 62.22 93 ASN A O 1
ATOM 796 N N . ASP A 1 94 ? -13.509 -11.328 6.318 1.00 65.81 94 ASP A N 1
ATOM 797 C CA . ASP A 1 94 ? -14.189 -12.406 7.042 1.00 65.81 94 ASP A CA 1
ATOM 798 C C . ASP A 1 94 ? -14.066 -13.718 6.249 1.00 65.81 94 ASP A C 1
ATOM 800 O O . ASP A 1 94 ? -14.312 -13.771 5.042 1.00 65.81 94 ASP A O 1
ATOM 804 N N . ASP A 1 95 ? -13.647 -14.796 6.923 1.00 59.22 95 ASP A N 1
ATOM 805 C CA . ASP A 1 95 ? -13.683 -16.135 6.333 1.00 59.22 95 ASP A CA 1
ATOM 806 C C . ASP A 1 95 ? -15.133 -16.446 5.917 1.00 59.22 95 ASP A C 1
ATOM 808 O O . ASP A 1 95 ? -16.060 -16.174 6.692 1.00 59.22 95 ASP A O 1
ATOM 812 N N . PRO A 1 96 ? -15.365 -16.998 4.709 1.00 60.25 96 PRO A N 1
ATOM 813 C CA . PRO A 1 96 ? -16.710 -17.344 4.285 1.00 60.25 96 PRO A CA 1
ATOM 814 C C . PRO A 1 96 ? -17.324 -18.268 5.333 1.00 60.25 96 PRO A C 1
ATOM 816 O O . PRO A 1 96 ? -16.731 -19.282 5.701 1.00 60.25 96 PRO A O 1
ATOM 819 N N . VAL A 1 97 ? -18.509 -17.904 5.830 1.00 58.69 97 VAL A N 1
ATOM 820 C CA . VAL A 1 97 ? -19.272 -18.775 6.724 1.00 58.69 97 VAL A CA 1
ATOM 821 C C . VAL A 1 97 ? -19.489 -20.085 5.977 1.00 58.69 97 VAL A C 1
ATOM 823 O O . VAL A 1 97 ? -20.190 -20.106 4.963 1.00 58.69 97 VAL A O 1
ATOM 826 N N . ASP A 1 98 ? -18.852 -21.151 6.460 1.00 50.09 98 ASP A N 1
ATOM 827 C CA . ASP A 1 98 ? -18.974 -22.497 5.916 1.00 50.09 98 ASP A CA 1
ATOM 828 C C . ASP A 1 98 ? -20.442 -22.921 6.034 1.00 50.09 98 ASP A C 1
ATOM 830 O O . ASP A 1 98 ? -20.928 -23.338 7.085 1.00 50.09 98 ASP A O 1
ATOM 834 N N . LYS A 1 99 ? -21.202 -22.716 4.958 1.00 50.66 99 LYS A N 1
ATOM 835 C CA . LYS A 1 99 ? -22.529 -23.296 4.791 1.00 50.66 99 LYS A CA 1
ATOM 836 C C . LYS A 1 99 ? -22.328 -24.680 4.192 1.00 50.66 99 LYS A C 1
ATOM 838 O O . LYS A 1 99 ? -22.690 -24.912 3.040 1.00 50.66 99 LYS A O 1
ATOM 843 N N . THR A 1 100 ? -21.748 -25.602 4.957 1.00 54.34 100 THR A N 1
ATOM 844 C CA . THR A 1 100 ? -21.922 -27.024 4.669 1.00 54.34 100 THR A CA 1
ATOM 845 C C . THR A 1 100 ? -23.409 -27.300 4.844 1.00 54.34 100 THR A C 1
ATOM 847 O O . THR A 1 100 ? -23.932 -27.370 5.956 1.00 54.34 100 THR A O 1
ATOM 850 N N . ILE A 1 101 ? -24.114 -27.326 3.715 1.00 57.56 101 ILE A N 1
ATOM 851 C CA . ILE A 1 101 ? -25.524 -27.672 3.616 1.00 57.56 101 ILE A CA 1
ATOM 852 C C . ILE A 1 101 ? -25.672 -29.038 4.287 1.00 57.56 101 ILE A C 1
ATOM 854 O O . ILE A 1 101 ? -25.255 -30.062 3.750 1.00 57.56 101 ILE A O 1
ATOM 858 N N . CYS A 1 102 ? -26.226 -29.042 5.496 1.00 47.28 102 CYS A N 1
ATOM 859 C CA . CYS A 1 102 ? -26.730 -30.245 6.129 1.00 47.28 102 CYS A CA 1
ATOM 860 C C . CYS A 1 102 ? -28.045 -30.575 5.417 1.00 47.28 102 CYS A C 1
ATOM 862 O O . CYS A 1 102 ? -29.125 -30.319 5.944 1.00 47.28 102 CYS A O 1
ATOM 864 N N . ASP A 1 103 ? -27.947 -31.070 4.181 1.00 50.16 103 ASP A N 1
ATOM 865 C CA . ASP A 1 103 ? -29.064 -31.739 3.526 1.00 50.16 103 ASP A CA 1
ATOM 866 C C . ASP A 1 103 ? -29.169 -33.105 4.199 1.00 50.16 103 ASP A C 1
ATOM 868 O O . ASP A 1 103 ? -28.559 -34.096 3.798 1.00 50.16 103 ASP A O 1
ATOM 872 N N . LYS A 1 104 ? -29.857 -33.122 5.341 1.00 53.50 104 LYS A N 1
ATOM 873 C CA . LYS A 1 104 ? -30.468 -34.349 5.826 1.00 53.50 104 LYS A CA 1
ATOM 874 C C . LYS A 1 104 ? -31.620 -34.635 4.874 1.00 53.50 104 LYS A C 1
ATOM 876 O O . LYS A 1 104 ? -32.728 -34.156 5.093 1.00 53.50 104 LYS A O 1
ATOM 881 N N . SER A 1 105 ? -31.335 -35.362 3.802 1.00 50.00 105 SER A N 1
ATOM 882 C CA . SER A 1 105 ? -32.381 -36.045 3.058 1.00 50.00 105 SER A CA 1
ATOM 883 C C . SER A 1 105 ? -32.827 -37.235 3.921 1.00 50.00 105 SER A C 1
ATOM 885 O O . SER A 1 105 ? -32.075 -38.198 4.090 1.00 50.00 105 SER A O 1
ATOM 887 N N . GLU A 1 106 ? -33.989 -37.094 4.561 1.00 52.44 106 GLU A N 1
ATOM 888 C CA . GLU A 1 106 ? -34.781 -38.203 5.119 1.00 52.44 106 GLU A CA 1
ATOM 889 C C . GLU A 1 106 ? -35.455 -39.015 4.005 1.00 52.44 106 GLU A C 1
ATOM 891 O O . GLU A 1 106 ? -35.810 -38.415 2.961 1.00 52.44 106 GLU A O 1
#

Foldseek 3Di:
DDPLVVLLVLLVVLLVVLVVCVVVVVDDPPDPVNVVSLLSSLVSQLVSCVVPVADAAPVLCVVQVDDSNDSSSSSDSPSSVQSSVCVVPSCSHDDPDPCPPPPPPD

Nearest PDB structures (foldseek):
  6m6w-assembly1_I  TM=4.585E-01  e=7.098E+00  Shewanella oneidensis MR-1
  6dg6-assembly4_D  TM=3.837E-01  e=5.170E+00  synthetic construct

Mean predicted aligned error: 7.65 Å

Secondary structure (DSSP, 8-state):
--HHHHHHHHHHHHHHHHHHHHHTT---TT-HHHHHHHHHHHHHHHHHHHHH-----HHHHHHH-S-TTSHHHHSSHHHHHHHHHHHH-TTTTSPP----------

pLDDT: mean 84.15, std 13.36, range [47.28, 96.0]